Protein AF-A0A7S2GS75-F1 (afdb_monomer_lite)

Structure (mmCIF, N/CA/C/O backbone):
data_AF-A0A7S2GS75-F1
#
_entry.id   AF-A0A7S2GS75-F1
#
loop_
_atom_site.group_PDB
_atom_site.id
_atom_site.type_symbol
_atom_site.label_atom_id
_atom_site.label_alt_id
_atom_site.label_comp_id
_atom_site.label_asym_id
_atom_site.label_entity_id
_atom_site.label_seq_id
_atom_site.pdbx_PDB_ins_code
_atom_site.Cartn_x
_atom_site.Cartn_y
_atom_site.Cartn_z
_atom_site.occupancy
_atom_site.B_iso_or_equiv
_atom_site.auth_seq_id
_atom_site.auth_comp_id
_atom_site.auth_asym_id
_atom_site.auth_atom_id
_atom_site.pdbx_PDB_model_num
ATOM 1 N N . ALA A 1 1 ? -0.413 -1.753 3.339 1.00 92.56 1 ALA A N 1
ATOM 2 C CA . ALA A 1 1 ? 0.727 -2.637 3.657 1.00 92.56 1 ALA A CA 1
ATOM 3 C C . ALA A 1 1 ? 0.205 -4.035 3.969 1.00 92.56 1 ALA A C 1
ATOM 5 O O . ALA A 1 1 ? -0.964 -4.162 4.318 1.00 92.56 1 ALA A O 1
ATOM 6 N N . ASP A 1 2 ? 1.043 -5.058 3.829 1.00 90.75 2 ASP A N 1
ATOM 7 C CA . ASP A 1 2 ? 0.732 -6.443 4.221 1.00 90.75 2 ASP A CA 1
ATOM 8 C C . ASP A 1 2 ? 0.887 -6.686 5.734 1.00 90.75 2 ASP A C 1
ATOM 10 O O . ASP A 1 2 ? 0.188 -7.525 6.298 1.00 90.75 2 ASP A O 1
ATOM 14 N N . LEU A 1 3 ? 1.741 -5.909 6.408 1.00 93.88 3 LEU A N 1
ATOM 15 C CA . LEU A 1 3 ? 1.919 -5.935 7.862 1.00 93.88 3 LEU A CA 1
ATOM 16 C C . LEU A 1 3 ? 1.222 -4.757 8.560 1.00 93.88 3 LEU A C 1
ATOM 18 O O . LEU A 1 3 ? 1.452 -3.588 8.235 1.00 93.88 3 LEU A O 1
ATOM 22 N N . SER A 1 4 ? 0.422 -5.062 9.588 1.00 94.00 4 SER A N 1
ATOM 23 C CA . SER A 1 4 ? -0.361 -4.077 10.354 1.00 94.00 4 SER A CA 1
ATOM 24 C C . SER A 1 4 ? 0.508 -3.054 11.087 1.00 94.00 4 SER A C 1
ATOM 26 O O . SER A 1 4 ? 0.168 -1.876 11.103 1.00 94.00 4 SER A O 1
ATOM 28 N N . GLN A 1 5 ? 1.660 -3.476 11.617 1.00 93.12 5 GLN A N 1
ATOM 29 C CA . GLN A 1 5 ? 2.633 -2.616 12.306 1.00 93.12 5 GLN A CA 1
ATOM 30 C C . GLN A 1 5 ? 3.059 -1.420 11.446 1.00 93.12 5 GLN A C 1
ATOM 32 O O . GLN A 1 5 ? 3.248 -0.317 11.951 1.00 93.12 5 GLN A O 1
ATOM 37 N N . LYS A 1 6 ? 3.179 -1.622 10.127 1.00 91.56 6 LYS A N 1
ATOM 38 C CA . LYS A 1 6 ? 3.507 -0.544 9.195 1.00 91.56 6 LYS A CA 1
ATOM 39 C C . LYS A 1 6 ? 2.339 0.415 9.012 1.00 91.56 6 LYS A C 1
ATOM 41 O O . LYS A 1 6 ? 2.534 1.621 9.107 1.00 91.56 6 LYS A O 1
ATOM 46 N N . SER A 1 7 ? 1.140 -0.111 8.776 1.00 94.56 7 SER A N 1
ATOM 47 C CA . SER A 1 7 ? -0.065 0.711 8.636 1.00 94.56 7 SER A CA 1
ATOM 48 C C . SER A 1 7 ? -0.396 1.490 9.915 1.00 94.56 7 SER A C 1
ATOM 50 O O . SER A 1 7 ? -0.822 2.636 9.818 1.00 94.56 7 SER A O 1
ATOM 52 N N . HIS A 1 8 ? -0.131 0.927 11.098 1.00 94.62 8 HIS A N 1
ATOM 53 C CA . HIS A 1 8 ? -0.328 1.591 12.391 1.00 94.62 8 HIS A CA 1
ATOM 54 C C . HIS A 1 8 ? 0.446 2.914 12.514 1.00 94.62 8 HIS A C 1
ATOM 56 O O . HIS A 1 8 ? -0.060 3.848 13.123 1.00 94.62 8 HIS A O 1
ATOM 62 N N . ARG A 1 9 ? 1.616 3.054 11.869 1.00 92.50 9 ARG A N 1
ATOM 63 C CA . ARG A 1 9 ? 2.408 4.302 11.897 1.00 92.50 9 ARG A CA 1
ATOM 64 C C . ARG A 1 9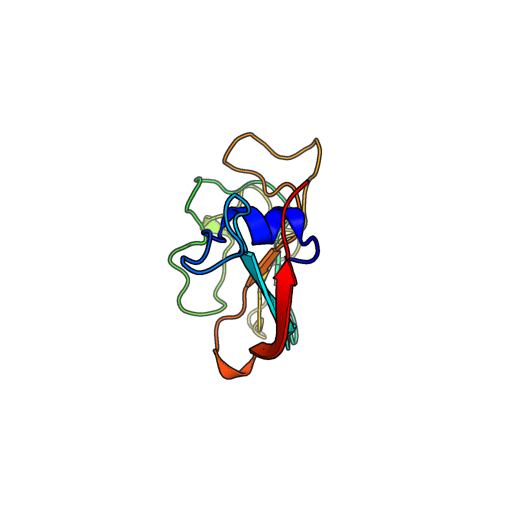 ? 1.661 5.528 11.358 1.00 92.50 9 ARG A C 1
ATOM 66 O O . ARG A 1 9 ? 2.084 6.649 11.621 1.00 92.50 9 ARG A O 1
ATOM 73 N N . TYR A 1 10 ? 0.589 5.314 10.596 1.00 92.38 10 TYR A N 1
ATOM 74 C CA . TYR A 1 10 ? -0.253 6.365 10.021 1.00 92.38 10 TYR A CA 1
ATOM 75 C C . TYR A 1 10 ? -1.554 6.586 10.803 1.00 92.38 10 TYR A C 1
ATOM 77 O O . TYR A 1 10 ? -2.316 7.496 10.478 1.00 92.38 10 TYR A O 1
ATOM 85 N N . VAL A 1 11 ? -1.829 5.765 11.818 1.00 93.44 11 VAL A N 1
ATOM 86 C CA . VAL A 1 11 ? -3.036 5.862 12.639 1.00 93.44 11 VAL A CA 1
ATOM 87 C C . VAL A 1 11 ? -2.796 6.845 13.780 1.00 93.44 11 VAL A C 1
ATOM 89 O O . VAL A 1 11 ? -1.708 6.918 14.347 1.00 93.44 11 VAL A O 1
ATOM 92 N N . ARG A 1 12 ? -3.832 7.605 14.129 1.00 88.94 12 ARG A N 1
ATOM 93 C CA . ARG A 1 12 ? -3.873 8.445 15.330 1.00 88.94 12 ARG A CA 1
ATOM 94 C C . ARG A 1 12 ? -4.933 7.886 16.271 1.00 88.94 12 ARG A C 1
ATOM 96 O O . ARG A 1 12 ? -5.895 7.286 15.793 1.00 88.94 12 ARG A O 1
ATOM 103 N N . SER A 1 13 ? -4.742 8.050 17.576 1.00 87.50 13 SER A N 1
ATOM 104 C CA . SER A 1 13 ? -5.740 7.617 18.552 1.00 87.50 13 SER A CA 1
ATOM 105 C C . SER A 1 13 ? -7.043 8.394 18.366 1.00 87.50 13 SER A C 1
ATOM 107 O O . SER A 1 13 ? -7.040 9.590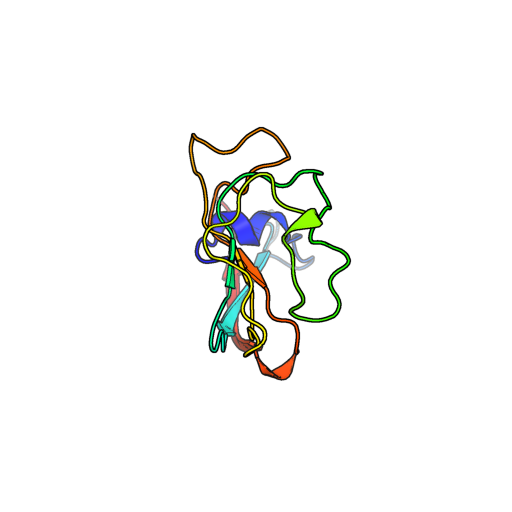 18.057 1.00 87.50 13 SER A O 1
ATOM 109 N N . GLU A 1 14 ? -8.164 7.697 18.524 1.00 79.19 14 GLU A N 1
ATOM 110 C CA . GLU A 1 14 ? -9.487 8.306 18.494 1.00 79.19 14 GLU A CA 1
ATOM 111 C C . GLU A 1 14 ? -9.882 8.777 19.903 1.00 79.19 14 GLU A C 1
ATOM 113 O O . GLU A 1 14 ? -9.748 8.025 20.875 1.00 79.19 14 GLU A O 1
ATOM 118 N N . PRO A 1 15 ? -10.393 10.012 20.047 1.00 70.56 15 PRO A N 1
ATOM 119 C CA . PRO A 1 15 ? -10.968 10.459 21.307 1.00 70.56 15 PRO A CA 1
ATOM 120 C C . PRO A 1 15 ? -12.267 9.691 21.590 1.00 70.56 15 PRO A C 1
ATOM 122 O O . PRO A 1 15 ? -13.112 9.550 20.709 1.00 70.56 15 PRO A O 1
ATOM 125 N N . GLY A 1 16 ? -12.447 9.222 22.828 1.00 69.44 16 GLY A N 1
ATOM 126 C CA . GLY A 1 16 ? -13.658 8.499 23.254 1.00 69.44 16 GLY A CA 1
ATOM 127 C C . GLY A 1 16 ? -13.450 7.032 23.641 1.00 69.44 16 GLY A C 1
ATOM 128 O O . GLY A 1 16 ? -14.427 6.336 23.915 1.00 69.44 16 GLY A O 1
ATOM 129 N N . GLY A 1 17 ? -12.200 6.563 23.695 1.00 69.88 17 GLY A N 1
ATOM 130 C CA . GLY A 1 17 ? -11.857 5.272 24.288 1.00 69.88 17 GLY A CA 1
ATOM 131 C C . GLY A 1 17 ? -12.137 5.198 25.801 1.00 69.88 17 GLY A C 1
ATOM 132 O O . GLY A 1 17 ? -12.393 6.223 26.445 1.00 69.88 17 GLY A O 1
ATOM 133 N N . PRO A 1 18 ? -12.086 3.991 26.397 1.00 72.81 18 PRO A N 1
ATOM 134 C CA . PRO A 1 18 ? -12.161 3.822 27.844 1.00 72.81 18 PRO A CA 1
ATOM 135 C C . PRO A 1 18 ? -11.131 4.709 28.567 1.00 72.81 18 PRO A C 1
ATOM 137 O O . PRO A 1 18 ? -10.033 4.912 28.043 1.00 72.81 18 PRO A O 1
ATOM 140 N N . PRO A 1 19 ? -11.428 5.203 29.784 1.00 74.94 19 PRO A N 1
ATOM 141 C CA . PRO A 1 19 ? -10.493 6.035 30.536 1.00 74.94 19 PRO A CA 1
ATOM 142 C C . PRO A 1 19 ? -9.123 5.355 30.665 1.00 74.94 19 PRO A C 1
ATOM 144 O O . PRO A 1 19 ? -9.030 4.230 31.155 1.00 74.94 19 PRO A O 1
ATOM 147 N N . GLY A 1 20 ? -8.064 6.036 30.221 1.00 77.12 20 GLY A N 1
ATOM 148 C CA . GLY A 1 20 ? -6.688 5.541 30.309 1.00 77.12 20 GLY A CA 1
ATOM 149 C C . GLY A 1 20 ? -6.252 4.566 29.209 1.00 77.12 20 GLY A C 1
ATOM 150 O O . GLY A 1 20 ? -5.163 4.008 29.328 1.00 77.12 20 GLY A O 1
ATOM 151 N N . LYS A 1 21 ? -7.051 4.351 28.152 1.00 81.56 21 LYS A N 1
ATOM 152 C CA . LYS A 1 21 ? -6.640 3.559 26.982 1.00 81.56 21 LYS A CA 1
ATOM 153 C C . LYS A 1 21 ? -6.916 4.290 25.673 1.00 81.56 21 LYS A C 1
ATOM 155 O O . LYS A 1 21 ? -8.066 4.587 25.352 1.00 81.56 21 LYS A O 1
ATOM 160 N N . ASP A 1 22 ? -5.860 4.488 24.893 1.00 88.88 22 ASP A N 1
ATOM 161 C CA . ASP A 1 22 ? -5.970 4.963 23.518 1.00 88.88 22 ASP A CA 1
ATOM 162 C C . ASP A 1 22 ? -6.523 3.847 22.623 1.00 88.88 22 ASP A C 1
ATOM 164 O O . ASP A 1 22 ? -6.023 2.717 22.622 1.00 88.88 22 ASP A O 1
ATOM 168 N N . VAL A 1 23 ? -7.570 4.171 21.862 1.00 91.38 23 VAL A N 1
ATOM 169 C CA . VAL A 1 23 ? -8.169 3.280 20.862 1.00 91.38 23 VAL A CA 1
ATOM 170 C C . VAL A 1 23 ? -7.734 3.740 19.476 1.00 91.38 23 VAL A C 1
ATOM 172 O O . VAL A 1 23 ? -7.752 4.931 19.168 1.00 91.38 23 VAL A O 1
ATOM 175 N N . TYR A 1 24 ? -7.345 2.784 18.641 1.00 94.06 24 T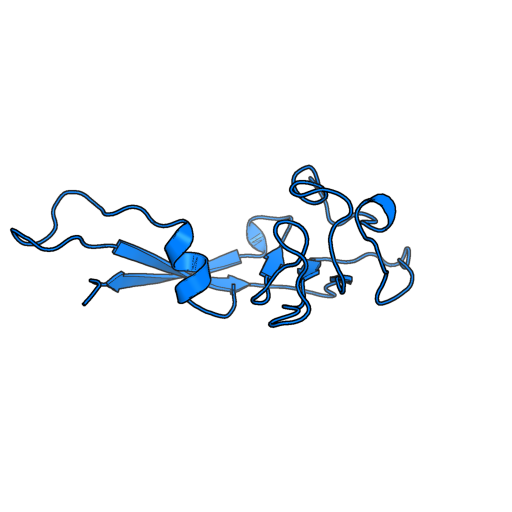YR A N 1
ATOM 176 C CA . TYR A 1 24 ? -6.871 2.997 17.280 1.00 94.06 24 TYR A CA 1
ATOM 177 C C . TYR A 1 24 ? -7.734 2.209 16.301 1.00 94.06 24 TYR A C 1
ATOM 179 O O . TYR A 1 24 ? -8.202 1.122 16.630 1.00 94.06 24 TYR A O 1
ATOM 187 N N . SER A 1 25 ? -7.857 2.713 15.074 1.00 94.50 25 SER A N 1
ATOM 188 C CA . SER A 1 25 ? -8.675 2.098 14.026 1.00 94.50 25 SER A CA 1
ATOM 189 C C . SER A 1 25 ? -7.840 1.823 12.778 1.00 94.50 25 SER A C 1
ATOM 191 O O . SER A 1 25 ? -7.108 2.690 12.298 1.00 94.50 25 SER A O 1
ATOM 193 N N . LEU A 1 26 ? -7.951 0.619 12.218 1.00 96.00 26 LEU A N 1
ATOM 194 C CA . LEU A 1 26 ? -7.353 0.243 10.933 1.00 96.00 26 LEU A CA 1
ATOM 195 C C . LEU A 1 26 ? -8.411 -0.292 9.973 1.00 96.00 26 LEU A C 1
ATOM 197 O O . LEU A 1 26 ? -9.362 -0.954 10.379 1.00 96.00 26 LEU A O 1
ATOM 201 N N . LEU A 1 27 ? -8.212 -0.061 8.676 1.00 96.94 27 LEU A N 1
ATOM 202 C CA . LEU A 1 27 ? -9.024 -0.676 7.632 1.00 96.94 27 LEU A CA 1
ATOM 203 C C . LEU A 1 27 ? -8.317 -1.903 7.059 1.00 96.94 27 LEU A C 1
ATOM 205 O O . LEU A 1 27 ? -7.145 -1.849 6.684 1.00 96.94 27 LEU A O 1
ATOM 209 N N . ARG A 1 28 ? -9.063 -3.000 6.927 1.00 96.88 28 ARG A N 1
ATOM 210 C CA . ARG A 1 28 ? -8.675 -4.145 6.107 1.00 96.88 28 ARG A CA 1
ATOM 211 C C . ARG A 1 28 ? -9.445 -4.079 4.797 1.00 96.88 28 ARG A C 1
ATOM 213 O O . ARG A 1 28 ? -10.657 -4.300 4.766 1.00 96.88 28 ARG A O 1
ATOM 220 N N . CYS A 1 29 ? -8.726 -3.807 3.717 1.00 97.81 29 CYS A N 1
ATOM 221 C CA . CYS A 1 29 ? -9.293 -3.701 2.379 1.00 97.81 29 CYS A CA 1
ATOM 222 C C . CYS A 1 29 ? -9.013 -4.964 1.555 1.00 97.81 29 CYS A C 1
ATOM 224 O O . CYS A 1 29 ? -7.982 -5.615 1.725 1.00 97.81 29 CYS A O 1
ATOM 226 N N . ARG A 1 30 ? -9.911 -5.282 0.621 1.00 97.75 30 ARG A N 1
ATOM 227 C CA . ARG A 1 30 ? -9.580 -6.082 -0.563 1.00 97.75 30 ARG A CA 1
ATOM 228 C C . ARG A 1 30 ? -9.118 -5.119 -1.649 1.00 97.75 30 ARG A C 1
ATOM 230 O O . ARG A 1 30 ? -9.834 -4.168 -1.946 1.00 97.75 30 ARG A O 1
ATOM 237 N N . VAL A 1 31 ? -7.939 -5.359 -2.214 1.00 97.62 31 VAL A N 1
ATOM 238 C CA . VAL A 1 31 ? -7.319 -4.465 -3.198 1.00 97.62 31 VAL A CA 1
ATOM 239 C C . VAL A 1 31 ? -7.106 -5.214 -4.511 1.00 97.62 31 VAL A C 1
ATOM 241 O O . VAL A 1 31 ? -6.567 -6.320 -4.509 1.00 97.62 31 VAL A O 1
ATOM 244 N N . LEU A 1 32 ? -7.554 -4.630 -5.621 1.00 97.38 32 LEU A N 1
ATOM 245 C CA . LEU A 1 32 ? -7.365 -5.139 -6.977 1.00 97.38 32 LEU A CA 1
ATOM 246 C C . LEU A 1 32 ? -6.057 -4.582 -7.547 1.00 97.38 32 LEU A C 1
ATOM 248 O O . LEU A 1 32 ? -6.005 -3.436 -7.987 1.00 97.38 32 LEU A O 1
ATOM 252 N N . LEU A 1 33 ? -5.005 -5.400 -7.532 1.00 95.88 33 LEU A N 1
ATOM 253 C CA . LEU A 1 33 ? -3.676 -4.998 -8.008 1.00 95.88 33 LEU A CA 1
ATOM 254 C C . LEU A 1 33 ? -3.481 -5.166 -9.522 1.00 95.88 33 LEU A C 1
ATOM 256 O O . LEU A 1 33 ? -2.527 -4.616 -10.056 1.00 95.88 33 LEU A O 1
ATOM 260 N N . GLY A 1 34 ? -4.355 -5.918 -10.204 1.00 94.44 34 GLY A N 1
ATOM 261 C CA . GLY A 1 34 ? -4.248 -6.162 -11.647 1.00 94.44 34 GLY A CA 1
ATOM 262 C C . GLY A 1 34 ? -2.886 -6.747 -12.025 1.00 94.44 34 GLY A C 1
ATOM 263 O O . GLY A 1 34 ? -2.487 -7.780 -11.480 1.00 94.44 34 GLY A O 1
ATOM 264 N N . ARG A 1 35 ? -2.181 -6.069 -12.933 1.00 93.38 35 ARG A N 1
ATOM 265 C CA . ARG A 1 35 ? -0.761 -6.283 -13.237 1.00 93.38 35 ARG A CA 1
ATOM 266 C C . ARG A 1 35 ? 0.088 -5.234 -12.508 1.00 93.38 35 ARG A C 1
ATOM 268 O O . ARG A 1 35 ? 0.327 -4.159 -13.065 1.00 93.38 35 ARG A O 1
ATOM 275 N N . PRO A 1 36 ? 0.531 -5.502 -11.268 1.00 94.06 36 PRO A N 1
ATOM 276 C CA . PRO A 1 36 ? 1.374 -4.558 -10.558 1.00 94.06 36 PRO A CA 1
ATOM 277 C C . PRO A 1 36 ? 2.768 -4.504 -11.191 1.00 94.06 36 PRO A C 1
ATOM 279 O O . PRO A 1 36 ? 3.329 -5.549 -11.511 1.00 94.06 36 PRO A O 1
ATOM 282 N N . TYR A 1 37 ? 3.335 -3.308 -11.326 1.00 93.44 37 TYR A N 1
ATOM 283 C CA . TYR A 1 37 ? 4.760 -3.135 -11.607 1.00 93.44 37 TYR A CA 1
ATOM 284 C C . TYR A 1 37 ? 5.561 -3.404 -10.334 1.00 93.44 37 TYR A C 1
ATOM 286 O O . TYR A 1 37 ? 5.240 -2.866 -9.263 1.00 93.44 37 TYR A O 1
ATOM 294 N N . LEU A 1 38 ? 6.579 -4.255 -10.433 1.00 92.12 38 LEU A N 1
ATOM 295 C CA . LEU A 1 38 ? 7.436 -4.584 -9.303 1.00 92.12 38 LEU A CA 1
ATOM 296 C C . LEU A 1 38 ? 8.505 -3.499 -9.112 1.00 92.12 38 LEU A C 1
ATOM 298 O O . LEU A 1 38 ? 9.377 -3.301 -9.950 1.00 92.12 38 LEU A O 1
ATOM 302 N N . ILE A 1 39 ? 8.476 -2.844 -7.953 1.00 90.38 39 ILE A N 1
ATOM 303 C CA . ILE A 1 39 ? 9.513 -1.905 -7.526 1.00 90.38 39 ILE A CA 1
ATOM 304 C C . ILE A 1 39 ? 10.426 -2.607 -6.521 1.00 90.38 39 ILE A C 1
ATOM 306 O O . ILE A 1 39 ? 10.000 -2.985 -5.423 1.00 90.38 39 ILE A O 1
ATOM 310 N N . GLU A 1 40 ? 11.695 -2.750 -6.900 1.00 85.19 40 GLU A N 1
ATOM 311 C CA . GLU A 1 40 ? 12.774 -3.269 -6.062 1.00 85.19 40 GLU A CA 1
ATOM 312 C C . GLU A 1 40 ? 13.927 -2.275 -6.009 1.00 85.19 40 GLU A C 1
ATOM 314 O O . GLU A 1 40 ? 14.342 -1.726 -7.024 1.00 85.19 40 GLU A O 1
ATOM 319 N N . GLY A 1 41 ? 14.479 -2.078 -4.816 1.00 81.12 41 GLY A N 1
ATOM 320 C CA . GLY A 1 41 ? 15.588 -1.154 -4.608 1.00 81.12 41 GLY A CA 1
ATOM 321 C C . GLY A 1 41 ? 15.178 0.090 -3.836 1.00 81.12 41 GLY A C 1
ATOM 322 O O . GLY A 1 41 ? 14.062 0.206 -3.324 1.00 81.12 41 GLY A O 1
ATOM 323 N N . ASN A 1 42 ? 16.143 0.985 -3.659 1.00 84.25 42 ASN A N 1
ATOM 324 C CA . ASN A 1 42 ? 15.909 2.230 -2.945 1.00 84.25 42 ASN A CA 1
ATOM 325 C C . ASN A 1 42 ? 15.436 3.305 -3.923 1.00 84.25 42 ASN A C 1
ATOM 327 O O . ASN A 1 42 ? 15.834 3.332 -5.088 1.00 84.25 42 ASN A O 1
ATOM 331 N N . LEU A 1 43 ? 14.623 4.218 -3.412 1.00 85.56 43 LEU A N 1
ATOM 332 C CA . LEU A 1 43 ? 14.254 5.446 -4.086 1.00 85.56 43 LEU A CA 1
ATOM 333 C C . LEU A 1 43 ? 15.473 6.365 -4.204 1.00 85.56 43 LEU A C 1
ATOM 335 O O . LEU A 1 43 ? 16.309 6.438 -3.296 1.00 85.56 43 LEU A O 1
ATOM 339 N N . LEU A 1 44 ? 15.535 7.127 -5.292 1.00 87.25 44 LEU A N 1
ATOM 340 C CA . LEU A 1 44 ? 16.565 8.151 -5.485 1.00 87.25 44 LEU A CA 1
ATOM 341 C C . LEU A 1 44 ? 16.386 9.338 -4.524 1.00 87.25 44 LEU A C 1
ATOM 343 O O . LEU A 1 44 ? 17.370 9.956 -4.110 1.00 87.25 44 LEU A O 1
ATOM 347 N N . ALA A 1 45 ? 15.146 9.606 -4.107 1.00 84.69 45 ALA A N 1
ATOM 348 C CA . ALA A 1 45 ? 14.795 10.603 -3.099 1.00 84.69 45 ALA A CA 1
ATOM 349 C C . ALA A 1 45 ? 13.703 10.075 -2.144 1.00 84.69 45 ALA A C 1
ATOM 351 O O . ALA A 1 45 ? 12.884 9.255 -2.561 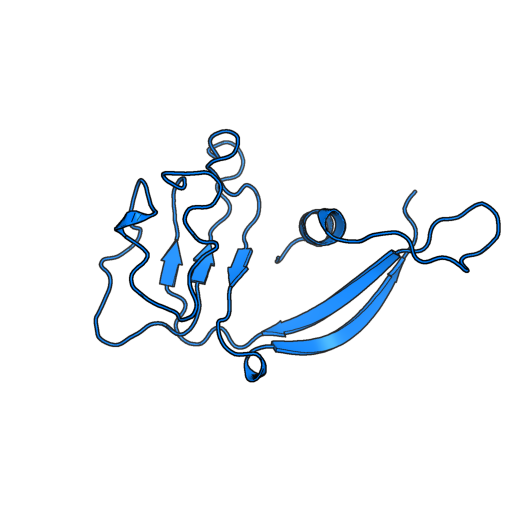1.00 84.69 45 ALA A O 1
ATOM 352 N N . PRO A 1 46 ? 13.632 10.556 -0.886 1.00 79.69 46 PRO A N 1
ATOM 353 C CA . PRO A 1 46 ? 12.663 10.066 0.105 1.00 79.69 46 PRO A CA 1
ATOM 354 C C . PRO A 1 46 ? 11.188 10.158 -0.318 1.00 79.69 46 PRO A C 1
ATOM 356 O O . PRO A 1 46 ? 10.361 9.395 0.167 1.00 79.69 46 PRO A O 1
ATOM 359 N N . ASN A 1 47 ? 10.855 11.086 -1.215 1.00 81.25 47 ASN A N 1
ATOM 360 C CA . ASN A 1 47 ? 9.504 11.356 -1.708 1.00 81.25 47 ASN A CA 1
ATOM 361 C C . ASN A 1 47 ? 9.327 11.039 -3.203 1.00 81.25 47 ASN A C 1
ATOM 363 O O . ASN A 1 47 ? 8.340 11.468 -3.793 1.00 81.25 47 ASN A O 1
ATOM 367 N N . ALA A 1 48 ? 10.258 10.308 -3.825 1.00 84.88 48 ALA A N 1
ATOM 368 C CA . ALA A 1 48 ? 10.319 10.180 -5.284 1.00 84.88 48 ALA A CA 1
ATOM 369 C C . ALA A 1 48 ? 9.058 9.568 -5.930 1.00 84.88 48 ALA A C 1
ATOM 371 O O . ALA A 1 48 ? 8.787 9.844 -7.089 1.00 84.88 48 ALA A O 1
ATOM 372 N N . LEU A 1 49 ? 8.269 8.775 -5.190 1.00 85.75 49 L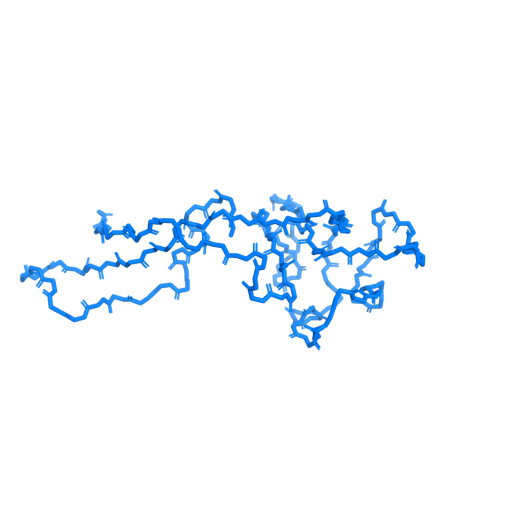EU A N 1
ATOM 373 C CA . LEU A 1 49 ? 7.038 8.138 -5.688 1.00 85.75 49 LEU A CA 1
ATOM 374 C C . LEU A 1 49 ? 5.736 8.831 -5.247 1.00 85.75 49 LEU A C 1
ATOM 376 O O . LEU A 1 49 ? 4.655 8.288 -5.460 1.00 85.75 49 LEU A O 1
ATOM 380 N N . HIS A 1 50 ? 5.802 9.996 -4.597 1.00 84.25 50 HIS A N 1
ATOM 381 C CA . HIS A 1 50 ? 4.615 10.615 -3.989 1.00 84.25 50 HIS A CA 1
ATOM 382 C C . HIS A 1 50 ? 3.755 11.425 -4.970 1.00 84.25 50 HIS A C 1
ATOM 384 O O . HIS A 1 50 ? 2.575 11.630 -4.697 1.00 84.25 50 HIS A O 1
ATOM 390 N N . ASP A 1 51 ? 4.318 11.852 -6.102 1.00 86.06 51 ASP A N 1
ATOM 391 C CA . ASP A 1 51 ? 3.649 12.754 -7.052 1.00 86.06 51 ASP A CA 1
ATOM 392 C C . ASP A 1 51 ? 2.969 12.013 -8.223 1.00 86.06 51 ASP A C 1
ATOM 394 O O . ASP A 1 51 ? 2.437 12.634 -9.145 1.00 86.06 51 ASP A O 1
ATOM 398 N N . PHE A 1 52 ? 2.947 10.677 -8.190 1.00 87.25 52 PHE A N 1
ATOM 399 C CA . PHE A 1 52 ? 2.311 9.862 -9.224 1.00 87.25 52 PHE A CA 1
ATOM 400 C C . PHE A 1 52 ? 0.785 9.922 -9.104 1.00 87.25 52 PHE A C 1
ATOM 402 O O . PHE A 1 52 ? 0.192 9.410 -8.154 1.00 87.25 52 PHE A O 1
ATOM 409 N N . LEU A 1 53 ? 0.136 10.520 -10.105 1.00 86.50 53 LEU A N 1
ATOM 410 C CA . LEU A 1 53 ? -1.328 10.570 -10.209 1.00 86.50 53 LEU A CA 1
ATOM 411 C C . LEU A 1 53 ? -1.920 9.328 -10.890 1.00 86.50 53 LEU A C 1
ATOM 413 O O . LEU A 1 53 ? -3.098 9.023 -10.710 1.00 86.50 53 LEU A O 1
ATOM 417 N N . LEU A 1 54 ? -1.109 8.631 -11.684 1.00 88.25 54 LEU A N 1
ATOM 418 C CA . LEU A 1 54 ? -1.448 7.432 -12.445 1.00 88.25 54 LEU A CA 1
ATOM 419 C C . LEU A 1 54 ? -0.312 6.414 -12.308 1.00 88.25 54 LEU A C 1
ATOM 421 O O . LEU A 1 54 ? 0.794 6.765 -11.893 1.00 88.25 54 LEU A O 1
ATOM 425 N N . CYS A 1 55 ? -0.582 5.164 -12.686 1.00 89.38 55 CYS A N 1
ATOM 426 C CA . CYS A 1 55 ? 0.456 4.145 -12.800 1.00 89.38 55 CYS A CA 1
ATOM 427 C C . CYS A 1 55 ? 1.279 4.411 -14.068 1.00 89.38 55 CYS A C 1
ATOM 429 O O . CYS A 1 55 ? 0.964 3.897 -15.139 1.00 89.38 55 CYS A O 1
ATOM 431 N N . ASP A 1 56 ? 2.276 5.279 -13.936 1.00 89.81 56 ASP A N 1
ATOM 432 C CA . ASP A 1 56 ? 3.202 5.668 -15.002 1.00 89.81 56 ASP A CA 1
ATOM 433 C C . ASP A 1 56 ? 4.621 5.171 -14.699 1.00 89.81 56 ASP A C 1
ATOM 435 O O . ASP A 1 56 ? 4.872 4.671 -13.601 1.00 89.81 56 ASP A O 1
ATOM 439 N N . ASP A 1 57 ? 5.528 5.304 -15.664 1.00 90.81 57 ASP A N 1
ATOM 440 C CA . ASP A 1 57 ? 6.906 4.819 -15.576 1.00 90.81 57 ASP A CA 1
ATOM 441 C C . ASP A 1 57 ? 7.649 5.431 -14.369 1.00 90.81 57 ASP A C 1
ATOM 443 O O . ASP A 1 57 ? 7.917 6.637 -14.352 1.00 90.81 57 ASP A O 1
ATOM 447 N N . PRO A 1 58 ? 8.005 4.632 -13.341 1.00 90.69 58 PRO A N 1
ATOM 448 C CA . PRO A 1 58 ? 8.684 5.137 -12.160 1.00 90.69 58 PRO A CA 1
ATOM 449 C C . PRO A 1 58 ? 10.212 5.102 -12.288 1.00 90.69 58 PRO A C 1
ATOM 451 O O . PRO A 1 58 ? 10.890 5.359 -11.296 1.00 90.69 58 PRO A O 1
ATOM 454 N N . THR A 1 59 ? 10.778 4.753 -13.448 1.00 89.31 59 THR A N 1
ATOM 455 C CA . THR A 1 59 ? 12.218 4.472 -13.611 1.00 89.31 59 THR A CA 1
ATOM 456 C C . THR A 1 59 ? 13.109 5.611 -13.109 1.00 89.31 59 THR A C 1
ATOM 458 O O . THR A 1 59 ? 14.064 5.358 -12.374 1.00 89.31 59 THR A O 1
ATOM 461 N N . ASP A 1 60 ? 12.748 6.867 -13.382 1.00 88.75 60 ASP A N 1
ATOM 462 C CA . ASP A 1 60 ? 13.507 8.050 -12.941 1.00 88.75 60 ASP A CA 1
ATOM 463 C C . ASP A 1 60 ? 13.480 8.287 -11.418 1.00 88.75 60 ASP A C 1
ATOM 465 O O . ASP A 1 60 ? 14.209 9.135 -10.899 1.00 88.75 60 ASP A O 1
ATOM 469 N N . ALA A 1 61 ? 12.651 7.547 -10.676 1.00 87.94 61 ALA A N 1
ATOM 470 C CA . ALA A 1 61 ? 12.544 7.617 -9.222 1.00 87.94 61 ALA A CA 1
ATOM 471 C C . ALA A 1 61 ? 13.345 6.518 -8.495 1.00 87.94 61 ALA A C 1
ATOM 473 O O . ALA A 1 61 ? 13.454 6.561 -7.262 1.00 87.94 61 ALA A O 1
ATOM 474 N N . LEU A 1 62 ? 13.904 5.541 -9.218 1.00 88.00 62 LEU A N 1
ATOM 475 C CA . LEU A 1 62 ? 14.457 4.307 -8.653 1.00 88.00 62 LEU A CA 1
ATOM 476 C C . LEU A 1 62 ? 15.964 4.168 -8.908 1.00 88.00 62 LEU A C 1
ATOM 478 O O . LEU A 1 62 ? 16.455 4.440 -9.997 1.00 88.00 62 LEU A O 1
ATOM 482 N N . GLU A 1 63 ? 16.719 3.696 -7.907 1.00 85.00 63 GLU A N 1
ATOM 483 C CA . GLU A 1 63 ? 18.140 3.348 -8.103 1.00 85.00 63 GLU A CA 1
ATOM 484 C C . GLU A 1 63 ? 18.313 2.128 -9.024 1.00 85.00 63 GLU A C 1
ATOM 486 O O . GLU A 1 63 ? 19.331 2.000 -9.705 1.00 85.00 63 GLU A O 1
ATOM 491 N N . THR A 1 64 ? 17.344 1.211 -9.007 1.00 83.38 64 THR A N 1
ATOM 492 C CA . THR A 1 64 ? 17.332 -0.033 -9.782 1.00 83.38 64 THR A CA 1
ATOM 493 C C . THR A 1 64 ? 15.917 -0.339 -10.247 1.00 83.38 64 THR A C 1
ATOM 495 O O . THR A 1 64 ? 14.961 -0.074 -9.522 1.00 83.38 64 THR A O 1
ATOM 498 N N . VAL A 1 65 ? 15.788 -0.950 -11.422 1.00 83.62 65 VAL A N 1
ATOM 499 C CA . VAL A 1 65 ? 14.513 -1.458 -11.945 1.00 83.62 65 VAL A CA 1
ATOM 500 C C . VAL A 1 65 ? 14.489 -2.982 -11.862 1.00 83.62 65 VAL A C 1
ATOM 502 O O . VAL A 1 65 ? 15.508 -3.631 -12.104 1.00 83.62 65 VAL A O 1
ATOM 505 N N . ALA A 1 66 ? 13.349 -3.551 -11.468 1.00 81.12 66 ALA A N 1
ATOM 506 C CA . ALA A 1 66 ? 13.184 -5.004 -11.377 1.00 81.12 66 ALA A CA 1
ATOM 507 C C . ALA A 1 66 ? 12.876 -5.632 -12.747 1.00 81.12 66 ALA A C 1
ATOM 509 O O . ALA A 1 66 ? 13.264 -6.767 -13.022 1.00 81.12 66 ALA A O 1
ATOM 510 N N . GLU A 1 67 ? 12.186 -4.881 -13.600 1.00 82.56 67 GLU A N 1
ATOM 511 C CA . GLU A 1 67 ? 11.846 -5.217 -14.978 1.00 82.56 67 GLU A CA 1
ATOM 512 C C . GLU A 1 67 ? 11.819 -3.932 -15.815 1.00 82.56 67 GLU A C 1
ATOM 514 O O . GLU A 1 67 ? 11.668 -2.844 -15.262 1.00 82.56 67 GLU A O 1
ATOM 519 N N . ASP A 1 68 ? 11.984 -4.043 -17.133 1.00 84.94 68 ASP A N 1
ATOM 520 C CA . ASP A 1 68 ? 11.814 -2.890 -18.020 1.00 84.94 68 ASP A CA 1
ATOM 521 C C . ASP A 1 68 ? 10.345 -2.453 -18.014 1.00 84.94 68 ASP A C 1
ATOM 523 O O . ASP A 1 68 ? 9.439 -3.288 -18.093 1.00 84.94 68 ASP A O 1
ATOM 527 N N . TRP A 1 69 ? 10.095 -1.144 -17.970 1.00 84.12 69 TRP A N 1
ATOM 528 C CA . TRP A 1 69 ? 8.737 -0.625 -18.085 1.00 84.12 69 TRP A CA 1
ATOM 529 C C . TRP A 1 69 ? 8.145 -0.972 -19.458 1.00 84.12 69 TRP A C 1
ATOM 531 O O . TRP A 1 69 ? 8.646 -0.553 -20.506 1.00 84.12 69 TRP A O 1
ATOM 541 N N . VAL A 1 70 ? 7.055 -1.745 -19.471 1.00 79.94 70 VAL A N 1
ATOM 542 C CA . VAL A 1 70 ? 6.401 -2.169 -20.714 1.00 79.94 70 VAL A CA 1
ATOM 543 C C . VAL A 1 70 ? 5.196 -1.277 -21.002 1.00 79.94 70 VAL A C 1
ATOM 545 O O . VAL A 1 70 ? 4.279 -1.147 -20.194 1.00 79.94 70 VAL A O 1
ATOM 548 N N . THR A 1 71 ? 5.105 -0.763 -22.231 1.00 68.44 71 THR A N 1
ATOM 549 C CA . THR A 1 71 ? 3.993 0.095 -22.696 1.00 68.44 71 THR A CA 1
ATOM 550 C C . THR A 1 71 ? 2.611 -0.560 -22.647 1.00 68.44 71 THR A C 1
ATOM 552 O O . THR A 1 71 ? 1.601 0.127 -22.776 1.00 68.44 71 THR A O 1
ATOM 555 N N . THR A 1 72 ? 2.531 -1.881 -22.447 1.00 72.19 72 THR A N 1
ATOM 556 C CA . THR A 1 72 ? 1.247 -2.575 -22.263 1.00 72.19 72 THR A CA 1
ATOM 557 C C . THR A 1 72 ? 0.520 -2.165 -20.979 1.00 72.19 72 THR A C 1
ATOM 559 O O . THR A 1 72 ? -0.643 -2.533 -20.833 1.00 72.19 72 THR A O 1
ATOM 562 N N . GLY A 1 73 ? 1.159 -1.394 -20.091 1.00 81.62 73 GLY A N 1
ATOM 563 C CA . GLY A 1 73 ? 0.547 -0.723 -18.944 1.00 81.62 73 GLY A CA 1
ATOM 564 C C . GLY A 1 73 ? 0.536 -1.567 -17.671 1.00 81.62 73 GLY A C 1
ATOM 565 O O . GLY A 1 73 ? 0.389 -2.788 -17.721 1.00 81.62 73 GLY A O 1
ATOM 566 N N . HIS A 1 74 ? 0.655 -0.898 -16.529 1.00 92.25 74 HIS A N 1
ATOM 567 C CA . HIS A 1 74 ? 0.549 -1.486 -15.196 1.00 92.25 74 HIS A CA 1
ATOM 568 C C . HIS A 1 74 ? -0.633 -0.857 -14.448 1.00 92.25 74 HIS A C 1
ATOM 570 O O . HIS A 1 74 ? -1.025 0.273 -14.730 1.00 92.25 74 HIS A O 1
ATOM 576 N N . ASP A 1 75 ? -1.232 -1.600 -13.517 1.00 94.12 75 ASP A N 1
ATOM 577 C CA . ASP A 1 75 ? -2.454 -1.166 -12.814 1.00 94.12 75 ASP A CA 1
ATOM 578 C C . ASP A 1 75 ? -2.178 -0.655 -11.387 1.00 94.12 75 ASP A C 1
ATOM 580 O O . ASP A 1 75 ? -3.036 -0.042 -10.744 1.00 94.12 75 ASP A O 1
ATOM 584 N N . ALA A 1 76 ? -0.997 -0.969 -10.855 1.00 95.25 76 ALA A N 1
ATOM 585 C CA . ALA A 1 76 ? -0.597 -0.710 -9.480 1.00 95.25 76 ALA A CA 1
ATOM 586 C C . ALA A 1 76 ? 0.928 -0.777 -9.347 1.00 95.25 76 ALA A C 1
ATOM 588 O O . ALA A 1 76 ? 1.608 -1.365 -10.188 1.00 95.25 76 ALA A O 1
ATOM 589 N N . PHE A 1 77 ? 1.462 -0.268 -8.240 1.00 94.19 77 PHE A N 1
ATOM 590 C CA . PHE A 1 77 ? 2.832 -0.569 -7.830 1.00 94.19 77 PHE A CA 1
ATOM 591 C C . PHE A 1 77 ? 2.835 -1.595 -6.704 1.00 94.19 77 PHE A C 1
ATOM 593 O O . PHE A 1 77 ? 2.114 -1.454 -5.710 1.00 94.19 77 PHE A O 1
ATOM 600 N N . TYR A 1 78 ? 3.689 -2.605 -6.843 1.00 94.44 78 TYR A N 1
ATOM 601 C CA . TYR A 1 78 ? 4.085 -3.485 -5.756 1.00 94.44 78 TYR A CA 1
ATOM 602 C C . TYR A 1 78 ? 5.511 -3.132 -5.339 1.00 94.44 78 TYR A C 1
ATOM 604 O O . TYR A 1 78 ? 6.475 -3.474 -6.018 1.00 94.44 78 TYR A O 1
ATOM 612 N N . VAL A 1 79 ? 5.643 -2.454 -4.201 1.00 92.19 79 VAL A N 1
ATOM 613 C CA . VAL A 1 79 ? 6.943 -2.070 -3.648 1.00 92.19 79 VAL A CA 1
ATOM 614 C C . VAL A 1 79 ? 7.394 -3.152 -2.684 1.00 92.19 79 VAL A C 1
ATOM 616 O O . VAL A 1 79 ? 6.822 -3.315 -1.601 1.00 92.19 79 VAL A O 1
ATOM 619 N N . ARG A 1 80 ? 8.414 -3.917 -3.073 1.00 90.62 80 ARG A N 1
ATOM 620 C CA . ARG A 1 80 ? 8.918 -5.024 -2.260 1.00 90.62 80 ARG A CA 1
ATOM 621 C C . ARG A 1 80 ? 9.745 -4.493 -1.092 1.00 90.62 80 ARG A C 1
ATOM 623 O O . ARG A 1 80 ? 10.669 -3.704 -1.267 1.00 90.62 80 ARG A O 1
ATOM 630 N N . GLY A 1 81 ? 9.431 -4.965 0.114 1.00 88.44 81 GLY A N 1
ATOM 631 C CA . GLY A 1 81 ? 10.221 -4.645 1.300 1.00 88.44 81 GLY A CA 1
ATOM 632 C C . GLY A 1 81 ? 11.644 -5.212 1.217 1.00 88.44 81 GLY A C 1
ATOM 633 O O . GLY A 1 81 ? 11.815 -6.416 1.040 1.00 88.44 81 GLY A O 1
ATOM 634 N N . LEU A 1 82 ? 12.660 -4.364 1.393 1.00 86.00 82 LEU A N 1
ATOM 635 C CA . LEU A 1 82 ? 14.082 -4.736 1.358 1.00 86.00 82 LEU A CA 1
ATOM 636 C C . LEU A 1 82 ? 14.636 -5.208 2.710 1.00 86.00 82 LEU A C 1
ATOM 638 O O . LEU A 1 82 ? 15.805 -5.586 2.800 1.00 86.00 82 LEU A O 1
ATOM 642 N N . GLN A 1 83 ? 13.828 -5.173 3.775 1.00 84.19 83 GLN A N 1
ATOM 643 C CA . GLN A 1 83 ? 14.240 -5.549 5.130 1.00 84.19 83 GLN A CA 1
ATOM 644 C C . GLN A 1 83 ? 15.577 -4.883 5.531 1.00 84.19 83 GLN A C 1
ATOM 646 O O . GLN A 1 83 ? 15.699 -3.660 5.499 1.00 84.19 83 GLN A O 1
ATOM 651 N N . ARG A 1 84 ? 16.601 -5.673 5.888 1.00 79.56 84 ARG A N 1
ATOM 652 C CA . ARG A 1 84 ? 17.928 -5.190 6.318 1.00 79.56 84 ARG A CA 1
ATOM 653 C C . ARG A 1 84 ? 18.743 -4.517 5.209 1.00 79.56 84 ARG A C 1
ATOM 655 O O . ARG A 1 84 ? 19.723 -3.853 5.525 1.00 79.56 84 ARG A O 1
ATOM 662 N N . SER A 1 85 ? 18.349 -4.679 3.948 1.00 77.56 85 SER A N 1
ATOM 663 C CA . SER A 1 85 ? 19.012 -4.058 2.796 1.00 77.56 85 SER A CA 1
ATOM 664 C C . SER A 1 85 ? 18.428 -2.688 2.434 1.00 77.56 85 SER A C 1
ATOM 666 O O . SER A 1 85 ? 18.925 -2.038 1.515 1.00 77.56 85 SER A O 1
ATOM 668 N N . ALA A 1 86 ? 17.387 -2.230 3.141 1.00 76.94 86 ALA A N 1
ATOM 669 C CA . ALA A 1 86 ? 16.826 -0.896 2.955 1.00 76.94 86 ALA A CA 1
ATOM 670 C C . ALA A 1 86 ? 17.829 0.184 3.398 1.00 76.94 86 ALA A C 1
ATOM 672 O O . ALA A 1 86 ? 18.251 0.211 4.557 1.00 76.94 86 ALA A O 1
ATOM 673 N N . LYS A 1 87 ? 18.179 1.117 2.502 1.00 79.00 87 LYS A N 1
ATOM 674 C CA . LYS A 1 87 ? 18.912 2.334 2.880 1.00 79.00 87 LYS A CA 1
ATOM 675 C C . LYS A 1 87 ? 18.004 3.227 3.724 1.00 79.00 87 LYS A C 1
ATOM 677 O O . LYS A 1 87 ? 16.812 3.355 3.439 1.00 79.00 87 LYS A O 1
ATOM 682 N N . SER A 1 88 ? 18.572 3.877 4.740 1.00 75.50 88 SER A N 1
ATOM 683 C CA . SER A 1 88 ? 17.826 4.808 5.596 1.00 75.50 88 SER A CA 1
ATOM 684 C C . SER A 1 88 ? 17.096 5.854 4.750 1.00 75.50 88 SER A C 1
ATOM 686 O O . SER A 1 88 ? 17.705 6.457 3.870 1.00 75.50 88 SER A O 1
ATOM 688 N N . GLU A 1 89 ? 15.796 6.028 5.004 1.00 75.25 89 GLU A N 1
ATOM 689 C CA . GLU A 1 89 ? 14.898 7.008 4.355 1.00 75.25 89 GLU A CA 1
ATOM 690 C C . GLU A 1 89 ? 14.718 6.876 2.835 1.00 75.25 89 GLU A C 1
ATOM 692 O O . GLU A 1 89 ? 13.986 7.654 2.232 1.00 75.25 89 GLU A O 1
ATOM 697 N N . ARG A 1 90 ? 15.360 5.890 2.209 1.00 74.81 90 ARG A N 1
ATOM 698 C CA . ARG A 1 90 ? 15.302 5.657 0.760 1.00 74.81 90 ARG A CA 1
ATOM 699 C C . ARG A 1 90 ? 14.801 4.264 0.414 1.00 74.81 90 ARG A C 1
ATOM 701 O O . ARG A 1 90 ? 14.303 4.049 -0.679 1.00 74.81 90 ARG A O 1
ATOM 708 N N . GLY A 1 91 ? 14.924 3.310 1.328 1.00 74.44 91 GLY A N 1
ATOM 709 C CA . GLY A 1 91 ? 14.433 1.952 1.163 1.00 74.44 91 GLY A CA 1
ATOM 710 C C . GLY A 1 91 ? 13.133 1.720 1.916 1.00 74.44 91 GLY A C 1
ATOM 711 O O . GLY A 1 91 ? 12.916 2.223 3.021 1.00 74.44 91 GLY A O 1
ATOM 712 N N . VAL A 1 92 ? 12.283 0.882 1.340 1.00 79.06 92 VAL A N 1
ATOM 713 C CA . VAL A 1 92 ? 11.047 0.452 1.980 1.00 79.06 92 VAL A CA 1
ATOM 714 C C . VAL A 1 92 ? 11.316 -0.841 2.760 1.00 79.06 92 VAL A C 1
ATOM 716 O O . VAL A 1 92 ? 11.726 -1.838 2.181 1.00 79.06 92 VAL A O 1
ATOM 719 N N . TYR A 1 93 ? 11.113 -0.846 4.085 1.00 84.00 93 TYR A N 1
ATOM 720 C CA . TYR A 1 93 ? 11.436 -2.019 4.923 1.00 84.00 93 TYR A CA 1
ATOM 721 C C . TYR A 1 93 ? 10.430 -3.177 4.767 1.00 84.00 93 TYR A C 1
ATOM 723 O O . TYR A 1 93 ? 10.827 -4.302 4.478 1.00 84.00 93 TYR A O 1
ATOM 731 N N . ASN A 1 94 ? 9.129 -2.897 4.927 1.00 86.81 94 ASN A N 1
ATOM 732 C CA . ASN A 1 94 ? 8.035 -3.856 4.686 1.00 86.81 94 ASN A CA 1
ATOM 733 C C . ASN A 1 94 ? 7.320 -3.519 3.382 1.00 86.81 94 ASN A C 1
ATOM 735 O O . ASN A 1 94 ? 7.218 -2.340 3.061 1.00 86.81 94 ASN A O 1
ATOM 739 N N . SER A 1 95 ? 6.742 -4.494 2.693 1.00 92.31 95 SER A N 1
ATOM 740 C CA . SER A 1 95 ? 6.113 -4.242 1.398 1.00 92.31 95 SER A CA 1
ATOM 741 C C . SER A 1 95 ? 4.974 -3.215 1.441 1.00 92.31 95 SER A C 1
ATOM 743 O O . SER A 1 95 ? 4.230 -3.084 2.424 1.00 92.31 95 SER A O 1
ATOM 745 N N . GLU A 1 96 ? 4.816 -2.500 0.334 1.00 93.31 96 GLU A N 1
ATOM 746 C CA . GLU A 1 96 ? 3.711 -1.578 0.085 1.00 93.31 96 GLU A CA 1
ATOM 747 C C . GLU A 1 96 ? 3.043 -1.874 -1.249 1.00 93.31 96 GLU A C 1
ATOM 749 O O . GLU A 1 96 ? 3.627 -2.468 -2.151 1.00 93.31 96 GLU A O 1
ATOM 754 N N . TYR A 1 97 ? 1.791 -1.444 -1.345 1.00 94.88 97 TYR A N 1
ATOM 755 C CA . TYR A 1 97 ? 0.976 -1.584 -2.536 1.00 94.88 97 TYR A CA 1
ATOM 756 C C . TYR A 1 97 ? 0.304 -0.241 -2.770 1.00 94.88 97 TYR A C 1
ATOM 758 O O . TYR A 1 97 ? -0.340 0.277 -1.852 1.00 94.88 97 TYR A O 1
ATOM 766 N N . ILE A 1 98 ? 0.471 0.311 -3.967 1.00 94.75 98 ILE A N 1
ATOM 767 C CA . ILE A 1 98 ? -0.102 1.599 -4.361 1.00 94.75 98 ILE A CA 1
ATOM 768 C C . ILE A 1 98 ? -1.056 1.341 -5.518 1.00 94.75 98 ILE A C 1
ATOM 770 O O . ILE A 1 98 ? -0.684 0.716 -6.510 1.00 94.75 98 ILE A O 1
ATOM 774 N N . VAL A 1 99 ? -2.291 1.804 -5.367 1.00 95.81 99 VAL A N 1
ATOM 775 C CA . VAL A 1 99 ? -3.315 1.790 -6.414 1.00 95.81 99 VAL A CA 1
ATOM 776 C C . VAL A 1 99 ? -3.695 3.224 -6.746 1.00 95.81 99 VAL A C 1
ATOM 778 O O . VAL A 1 99 ? -3.721 4.075 -5.856 1.00 95.81 99 VAL A O 1
ATOM 781 N N . PHE A 1 100 ? -3.996 3.482 -8.014 1.00 94.56 100 PHE A N 1
ATOM 782 C CA . PHE A 1 100 ? -4.191 4.840 -8.537 1.00 94.56 100 PHE A CA 1
ATOM 783 C C . PHE A 1 100 ? -5.662 5.201 -8.728 1.00 94.56 100 PHE A C 1
ATOM 785 O O . PHE A 1 100 ? -6.007 6.360 -8.956 1.00 94.56 100 PHE A O 1
ATOM 792 N N . HIS A 1 101 ? -6.557 4.224 -8.581 1.00 94.31 101 HIS A N 1
ATOM 793 C CA . HIS A 1 101 ? -7.988 4.450 -8.646 1.00 94.31 101 HIS A CA 1
ATOM 794 C C . HIS A 1 101 ? -8.699 3.972 -7.384 1.00 94.31 101 HIS A C 1
ATOM 796 O O . HIS A 1 101 ? -8.515 2.847 -6.925 1.00 94.31 101 HIS A O 1
ATOM 802 N N . ALA A 1 10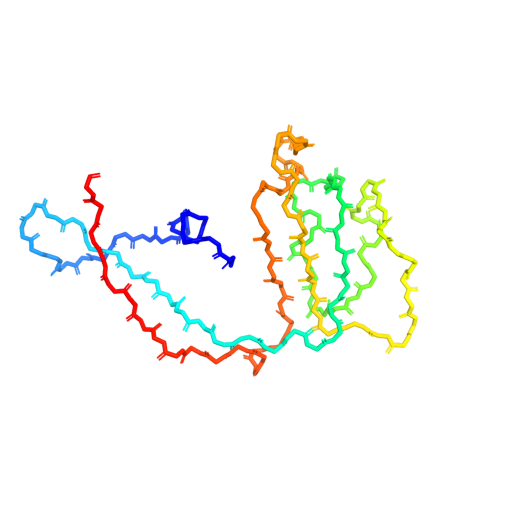2 ? -9.594 4.812 -6.856 1.00 94.69 102 ALA A N 1
ATOM 803 C CA . ALA A 1 102 ? -10.331 4.520 -5.625 1.00 94.69 102 ALA A CA 1
ATOM 804 C C . ALA A 1 102 ? -11.134 3.207 -5.699 1.00 94.69 102 ALA A C 1
ATOM 806 O O . ALA A 1 102 ? -11.214 2.477 -4.716 1.00 94.69 102 ALA A O 1
ATOM 807 N N . TRP A 1 103 ? -11.677 2.867 -6.874 1.00 95.69 103 TRP A N 1
ATOM 808 C CA . TRP A 1 103 ? -12.446 1.635 -7.080 1.00 95.69 103 TRP A CA 1
ATOM 809 C C . TRP A 1 103 ? -11.606 0.353 -6.954 1.00 95.69 103 TRP A C 1
ATOM 811 O O . TRP A 1 103 ? -12.175 -0.722 -6.769 1.00 95.69 103 TRP A O 1
ATOM 821 N N . GLN A 1 104 ? -10.270 0.439 -7.011 1.00 97.19 104 GLN A N 1
ATOM 822 C CA . GLN A 1 104 ? -9.388 -0.710 -6.786 1.00 97.19 104 GLN A CA 1
ATOM 823 C C . GLN A 1 104 ? -9.354 -1.138 -5.314 1.00 97.19 104 GLN A C 1
ATOM 825 O O . GLN A 1 104 ? -8.894 -2.240 -5.026 1.00 97.19 104 GLN A O 1
ATOM 830 N N . ALA A 1 105 ? -9.829 -0.311 -4.378 1.00 97.50 105 ALA A N 1
ATOM 831 C CA . ALA A 1 105 ? -9.826 -0.613 -2.953 1.00 97.50 105 ALA A CA 1
ATOM 832 C C . ALA A 1 105 ? -11.256 -0.743 -2.409 1.00 97.50 105 ALA A C 1
ATOM 834 O O . ALA A 1 105 ? -12.022 0.216 -2.388 1.00 97.50 105 ALA A O 1
ATOM 835 N N . LEU A 1 106 ? -11.594 -1.927 -1.896 1.00 97.88 106 LEU A N 1
ATOM 836 C CA . LEU A 1 106 ? -12.842 -2.191 -1.185 1.00 97.88 106 LEU A CA 1
ATOM 837 C C . LEU A 1 106 ? -12.561 -2.352 0.318 1.00 97.88 106 LEU A C 1
ATOM 839 O O . LEU A 1 106 ? -12.020 -3.391 0.716 1.00 97.88 106 LEU A O 1
ATOM 843 N N . PRO A 1 107 ? -12.921 -1.376 1.171 1.00 97.31 107 PRO A N 1
ATOM 844 C CA . PRO A 1 107 ? -12.850 -1.532 2.621 1.00 97.31 107 PRO A CA 1
ATOM 845 C C . PRO A 1 107 ? -13.826 -2.621 3.075 1.00 97.31 107 PRO A C 1
ATOM 847 O O . PRO A 1 107 ? -15.032 -2.492 2.885 1.00 97.31 107 PRO A O 1
ATOM 850 N N . LEU A 1 108 ? -13.311 -3.711 3.649 1.00 97.69 108 LEU A N 1
ATOM 851 C CA . LEU A 1 108 ? -14.139 -4.830 4.112 1.00 97.69 108 LEU A CA 1
ATOM 852 C C . LEU A 1 108 ? -14.404 -4.767 5.613 1.00 97.69 108 LEU A C 1
ATOM 854 O O . LEU A 1 108 ? -15.496 -5.100 6.060 1.00 97.69 108 LEU A O 1
ATOM 858 N N . TYR A 1 109 ? -13.396 -4.365 6.387 1.00 97.81 109 TYR A N 1
ATOM 859 C CA . TYR A 1 109 ? -13.477 -4.327 7.842 1.00 97.81 109 TYR A CA 1
ATOM 860 C C . TYR A 1 109 ? -12.799 -3.076 8.386 1.00 97.81 109 TYR A C 1
ATOM 862 O O . TYR A 1 109 ? -11.729 -2.692 7.910 1.00 97.81 109 TYR A O 1
ATOM 870 N N . ARG A 1 110 ? -13.396 -2.508 9.433 1.00 96.19 110 ARG A N 1
ATOM 871 C CA . ARG A 1 110 ? -12.728 -1.624 10.386 1.00 96.19 110 ARG A CA 1
ATOM 872 C C . ARG A 1 110 ? -12.348 -2.464 11.603 1.00 96.19 110 ARG A C 1
ATOM 874 O O . ARG A 1 110 ? -13.174 -3.221 12.104 1.00 96.19 110 ARG A O 1
ATOM 881 N N . VAL A 1 111 ? -11.095 -2.372 12.021 1.00 95.06 111 VAL A N 1
ATOM 882 C CA . VAL A 1 111 ? -10.539 -3.089 13.168 1.00 95.06 111 VAL A CA 1
ATOM 883 C C . VAL A 1 111 ? -10.130 -2.052 14.195 1.00 95.06 111 VAL A C 1
ATOM 885 O O . VAL A 1 111 ? -9.169 -1.317 13.965 1.00 95.06 111 VAL A O 1
ATOM 888 N N . ASP A 1 112 ? -10.852 -2.021 15.308 1.00 94.00 112 ASP A N 1
ATOM 889 C CA . ASP A 1 112 ? -10.516 -1.192 16.459 1.00 94.00 112 ASP A CA 1
ATOM 890 C C . ASP A 1 112 ? -9.652 -2.010 17.430 1.00 94.00 112 ASP A C 1
ATOM 892 O O . ASP A 1 112 ? -9.932 -3.184 17.687 1.00 94.00 112 ASP A O 1
ATOM 896 N N . TYR A 1 113 ? -8.572 -1.420 17.939 1.00 92.62 113 TYR A N 1
ATOM 897 C CA . TYR A 1 113 ? -7.605 -2.094 18.808 1.00 92.62 113 TYR A CA 1
ATOM 898 C C . TYR A 1 113 ? -6.957 -1.121 19.793 1.00 92.62 113 TYR A C 1
ATOM 900 O O . TYR A 1 113 ? -6.958 0.095 19.599 1.00 92.62 113 TYR A O 1
ATOM 908 N N . THR A 1 114 ? -6.375 -1.679 20.850 1.00 91.25 114 THR A N 1
ATOM 909 C CA . THR A 1 114 ? -5.511 -0.975 21.803 1.00 91.25 114 THR A CA 1
ATOM 910 C C . THR A 1 114 ? -4.092 -1.514 21.679 1.00 91.25 114 THR A C 1
ATOM 912 O O . THR A 1 114 ? -3.906 -2.674 21.309 1.00 91.25 114 THR A O 1
ATOM 915 N N . LEU A 1 115 ? -3.098 -0.693 21.999 1.00 89.06 115 LEU A N 1
ATOM 916 C CA . LEU A 1 115 ? -1.727 -1.166 22.180 1.00 89.06 115 LEU A CA 1
ATOM 917 C C . LEU A 1 115 ? -1.536 -1.647 23.623 1.00 89.06 115 LEU A C 1
ATOM 919 O O . LEU A 1 115 ? -2.185 -1.127 24.534 1.00 89.06 115 LEU A O 1
ATOM 923 N N . GLU A 1 116 ? -0.670 -2.639 23.802 1.00 78.94 116 GLU A N 1
ATOM 924 C CA . GLU A 1 116 ? -0.183 -3.107 25.107 1.00 78.94 116 GLU A CA 1
ATOM 925 C C . GLU A 1 116 ? 1.247 -2.622 25.348 1.00 78.94 116 GLU A C 1
ATOM 927 O O . GLU A 1 116 ? 2.021 -2.568 24.360 1.00 78.94 116 GLU A O 1
#

Organism: NCBI:txid327968

Secondary structure (DSSP, 8-state):
--SHHHHHTT--PBTTPSTT--BEEEEEEEE--SSEEEE-S-BSSTTTTTT-SSS---GGGBSS-SSPPPTT--SEEEE---GGGPPTTTS-SS-EEEESSGGGEEEEEEEEE---

Radius of gyration: 16.5 Å; chains: 1; bounding box: 33×19×53 Å

pLDDT: mean 88.1, std 7.52, range [68.44, 97.88]

Sequence (116 aa):
ADLSQKSHRYVRSEPGGPPGKDVYSLLRCRVLLGRPYLIEGNLLAPNALHDFLLCDDPTDALETVAEDWVTTGHDAFYVRGLQRSAKSERGVYNSEYIVFHAWQALPLYRVDYTLE

Foldseek 3Di:
DVDVVVVCVVWDFDPPDDPPFTKTKDFDKQFQFPAAAEADAWFPALCLPVPDLAQDDSPNGHPDGPDPDDPVDGFKHWYDAPAVNADPSTGHHHIDIGGNDPVRIGGDDMDMDTDD